Protein AF-A0A368N9T2-F1 (afdb_monomer_lite)

Sequence (100 aa):
MSSDRVPIARLEAALPAPPGAWERHDDGSAIQYRLPGADGPWVAAKLTVRPDRLGDAAVRIDRIAGCRQTGTTRHEDAADAVDALTAELHAVLAAADRES

pLDDT: mean 80.29, std 12.02, range [41.56, 92.94]

Foldseek 3Di:
DPLQQCQPVNLVVLADDQPDQWDWDDPNFWIKTFACDPDDPWTQKMWIWGGDPPASQKIKIFIDGTPDTPDIDIDNHSVVVRVVVVVVSVVSVVVVVVVD

Organism: NCBI:txid1126245

Structure (mmCIF, N/CA/C/O backbone):
data_AF-A0A368N9T2-F1
#
_entry.id   AF-A0A368N9T2-F1
#
loop_
_atom_site.group_PDB
_atom_site.id
_atom_site.type_symbol
_atom_site.label_atom_id
_atom_site.label_alt_id
_atom_site.label_comp_id
_atom_site.label_asym_id
_atom_site.label_entity_id
_atom_site.label_seq_id
_atom_site.pdbx_PDB_ins_code
_atom_site.Cartn_x
_atom_site.Cartn_y
_atom_site.Cartn_z
_atom_site.occupancy
_atom_site.B_iso_or_equiv
_atom_site.auth_seq_id
_atom_site.auth_comp_id
_atom_site.auth_asym_id
_atom_site.auth_atom_id
_atom_site.pdbx_PDB_model_num
ATOM 1 N N . MET A 1 1 ? 25.937 -7.480 -19.552 1.00 41.56 1 MET A N 1
ATOM 2 C CA . MET A 1 1 ? 24.537 -7.563 -19.090 1.00 41.56 1 MET A CA 1
ATOM 3 C C . MET A 1 1 ? 24.230 -6.233 -18.437 1.00 41.56 1 MET A C 1
ATOM 5 O O . MET A 1 1 ? 24.766 -5.965 -17.371 1.00 41.56 1 MET A O 1
ATOM 9 N N . SER A 1 2 ? 23.516 -5.353 -19.136 1.00 44.22 2 SER A N 1
ATOM 10 C CA . SER A 1 2 ? 23.037 -4.101 -18.548 1.00 44.22 2 SER A CA 1
ATOM 11 C C . SER A 1 2 ? 21.948 -4.468 -17.546 1.00 44.22 2 SER A C 1
ATOM 13 O O . SER A 1 2 ? 20.926 -5.013 -17.946 1.00 44.22 2 SER A O 1
ATOM 15 N N . SER A 1 3 ? 22.222 -4.284 -16.257 1.00 46.88 3 SER A N 1
ATOM 16 C CA . SER A 1 3 ? 21.244 -4.474 -15.184 1.00 46.88 3 SER A CA 1
ATOM 17 C C . SER A 1 3 ? 20.240 -3.327 -15.238 1.00 46.88 3 SER A C 1
ATOM 19 O O . SER A 1 3 ? 20.543 -2.233 -14.756 1.00 46.88 3 SER A O 1
ATOM 21 N N . ASP A 1 4 ? 19.088 -3.547 -15.868 1.00 55.09 4 ASP A N 1
ATOM 22 C CA . ASP A 1 4 ? 17.997 -2.569 -15.915 1.00 55.09 4 ASP A CA 1
ATOM 23 C C . ASP A 1 4 ? 17.133 -2.722 -14.660 1.00 55.09 4 ASP A C 1
ATOM 25 O O . ASP A 1 4 ? 15.963 -3.089 -14.722 1.00 55.09 4 ASP A O 1
ATOM 29 N N . ARG A 1 5 ? 17.735 -2.437 -13.494 1.00 61.03 5 ARG A N 1
ATOM 30 C CA . ARG A 1 5 ? 16.996 -2.354 -12.228 1.00 61.03 5 ARG A CA 1
ATOM 31 C C . ARG A 1 5 ? 15.750 -1.516 -12.461 1.00 61.03 5 ARG A C 1
ATOM 33 O O . ARG A 1 5 ? 15.898 -0.391 -12.938 1.00 61.03 5 ARG A O 1
ATOM 40 N N . VAL A 1 6 ? 14.574 -2.013 -12.063 1.00 66.38 6 VAL A N 1
ATOM 41 C CA . VAL A 1 6 ? 13.322 -1.253 -12.183 1.00 66.38 6 VAL A CA 1
ATOM 42 C C . VAL A 1 6 ? 13.537 0.132 -11.564 1.00 66.38 6 VAL A C 1
ATOM 44 O O . VAL A 1 6 ? 13.730 0.240 -10.345 1.00 66.38 6 VAL A O 1
ATOM 47 N N . PRO A 1 7 ? 13.557 1.203 -12.379 1.00 73.31 7 PRO A N 1
ATOM 48 C CA . PRO A 1 7 ? 13.803 2.530 -11.854 1.00 73.31 7 PRO A CA 1
ATOM 49 C C . PRO A 1 7 ? 12.595 2.956 -11.025 1.00 73.31 7 PRO A C 1
ATOM 51 O O . PRO A 1 7 ? 11.456 2.606 -11.344 1.00 73.31 7 PRO A O 1
ATOM 54 N N . ILE A 1 8 ? 12.830 3.761 -9.987 1.00 74.75 8 ILE A N 1
ATOM 55 C CA . ILE A 1 8 ? 11.757 4.269 -9.120 1.00 74.75 8 ILE A CA 1
ATOM 56 C C . ILE A 1 8 ? 10.634 4.925 -9.922 1.00 74.75 8 ILE A C 1
ATOM 58 O O . ILE A 1 8 ? 9.476 4.652 -9.646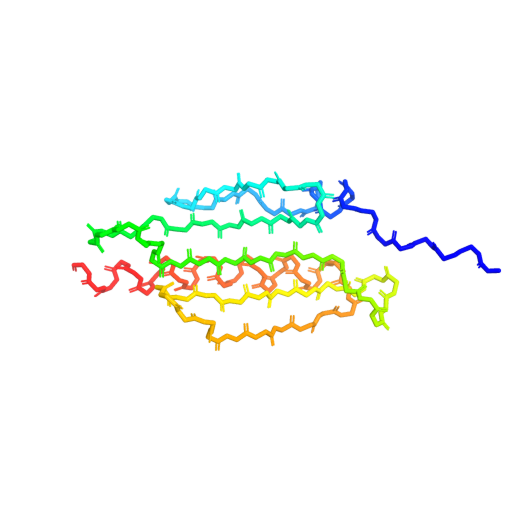 1.00 74.75 8 ILE A O 1
ATOM 62 N N . ALA A 1 9 ? 10.961 5.681 -10.972 1.00 75.56 9 ALA A N 1
ATOM 63 C CA . ALA A 1 9 ? 9.970 6.305 -11.849 1.00 75.56 9 ALA A CA 1
ATOM 64 C C . ALA A 1 9 ? 9.040 5.291 -12.548 1.00 75.56 9 ALA A C 1
ATOM 66 O O . ALA A 1 9 ? 7.860 5.560 -12.749 1.00 75.56 9 ALA A O 1
ATOM 67 N N . ARG A 1 10 ? 9.544 4.101 -12.900 1.00 78.12 10 ARG A N 1
ATOM 68 C CA . ARG A 1 10 ? 8.725 3.039 -13.507 1.00 78.12 10 ARG A CA 1
ATOM 69 C C . ARG A 1 10 ? 7.816 2.379 -12.477 1.00 78.12 10 ARG A C 1
ATOM 71 O O . ARG A 1 10 ? 6.683 2.041 -12.800 1.00 78.12 10 ARG A O 1
ATOM 78 N N . LEU A 1 11 ? 8.312 2.198 -11.255 1.00 79.12 11 LEU A N 1
ATOM 79 C CA . LEU A 1 11 ? 7.512 1.692 -10.145 1.00 79.12 11 LEU A CA 1
ATOM 80 C C . LEU A 1 11 ? 6.408 2.698 -9.786 1.00 79.12 11 LEU A C 1
ATOM 82 O O . LEU A 1 11 ? 5.247 2.330 -9.716 1.00 79.12 11 LEU A O 1
ATOM 86 N N . GLU A 1 12 ? 6.756 3.975 -9.656 1.00 83.31 12 GLU A N 1
ATOM 87 C CA . GLU A 1 12 ? 5.846 5.097 -9.416 1.00 83.31 12 GLU A CA 1
ATOM 88 C C . GLU A 1 12 ? 4.694 5.110 -10.439 1.00 83.31 12 GLU A C 1
ATOM 90 O O . GLU A 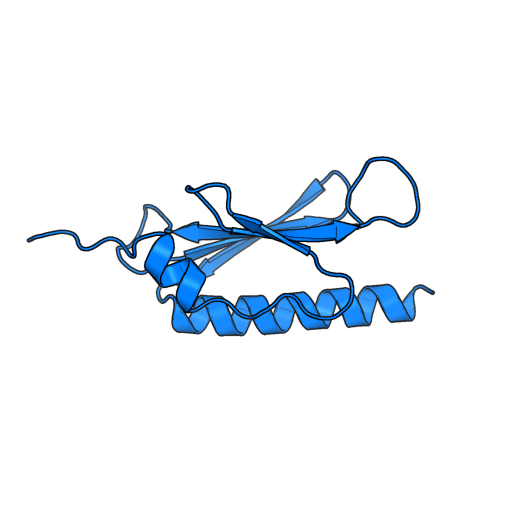1 12 ? 3.528 5.054 -10.045 1.00 83.31 12 GLU A O 1
ATOM 95 N N . ALA A 1 13 ? 4.998 5.028 -11.735 1.00 85.31 13 ALA A N 1
ATOM 96 C CA . ALA A 1 13 ? 3.981 4.983 -12.785 1.00 85.31 13 ALA A CA 1
ATOM 97 C C . ALA A 1 13 ? 3.065 3.739 -12.737 1.00 85.31 13 ALA A C 1
ATOM 99 O O . ALA A 1 13 ? 1.934 3.797 -13.216 1.00 85.31 13 ALA A O 1
ATOM 100 N N . ALA A 1 14 ? 3.539 2.614 -12.192 1.00 86.50 14 ALA A N 1
ATOM 101 C CA . ALA A 1 14 ? 2.772 1.369 -12.094 1.00 86.50 14 ALA A CA 1
ATOM 102 C C . ALA A 1 14 ? 1.924 1.273 -10.814 1.00 86.50 14 ALA A C 1
ATOM 104 O O . ALA A 1 14 ? 0.971 0.496 -10.757 1.00 86.50 14 ALA A O 1
ATOM 105 N N . LEU A 1 15 ? 2.284 2.027 -9.776 1.00 88.06 15 LEU A N 1
ATOM 106 C CA . LEU A 1 15 ? 1.651 1.945 -8.467 1.00 88.06 15 LEU A CA 1
ATOM 107 C C . LEU A 1 15 ? 0.272 2.620 -8.448 1.00 88.06 15 LEU A C 1
ATOM 109 O O . LEU A 1 15 ? 0.098 3.687 -9.046 1.00 88.06 15 LEU A O 1
ATOM 113 N N . PRO A 1 16 ? -0.694 2.061 -7.698 1.00 89.25 16 PRO A N 1
ATOM 114 C CA . PRO A 1 16 ? -2.057 2.568 -7.665 1.00 89.25 16 PRO A CA 1
ATOM 115 C C . PRO A 1 16 ? -2.120 3.961 -7.027 1.00 89.25 16 PRO A C 1
ATOM 117 O O . PRO A 1 16 ? -1.270 4.354 -6.215 1.00 89.25 16 PRO A O 1
ATOM 120 N N . ALA A 1 17 ? -3.167 4.715 -7.355 1.00 90.56 17 ALA A N 1
ATOM 121 C CA . ALA A 1 17 ? -3.521 5.895 -6.575 1.00 90.56 17 ALA A CA 1
ATOM 122 C C . ALA A 1 17 ? -3.851 5.477 -5.125 1.00 90.56 17 ALA A C 1
ATOM 124 O O . ALA A 1 17 ? -4.374 4.379 -4.914 1.00 90.56 17 ALA A O 1
ATOM 125 N N . PRO A 1 18 ? -3.534 6.306 -4.116 1.00 91.06 18 PRO A N 1
ATOM 126 C CA . PRO A 1 18 ? -3.858 5.975 -2.736 1.00 91.06 18 PRO A CA 1
ATOM 127 C C . PRO A 1 18 ? -5.387 5.923 -2.537 1.00 91.06 18 PRO A C 1
ATOM 129 O O . PRO A 1 18 ? -6.079 6.868 -2.924 1.00 91.06 18 PRO A O 1
ATOM 132 N N . PRO A 1 19 ? -5.940 4.840 -1.963 1.00 90.31 19 PRO A N 1
ATOM 133 C CA . PRO A 1 19 ? -7.373 4.742 -1.715 1.00 90.31 19 PRO A CA 1
ATOM 134 C C . PRO A 1 19 ? -7.776 5.463 -0.422 1.00 90.31 19 PRO A C 1
ATOM 136 O O . PRO A 1 19 ? -7.057 5.431 0.573 1.00 90.31 19 PRO A O 1
ATOM 139 N N . GLY A 1 20 ? -8.974 6.049 -0.391 1.00 89.00 20 GLY A N 1
ATOM 140 C CA . GLY A 1 20 ? -9.561 6.605 0.833 1.00 89.00 20 GLY A CA 1
ATOM 141 C C . GLY A 1 20 ? -8.678 7.659 1.510 1.00 89.00 20 GLY A C 1
ATOM 142 O O . GLY A 1 20 ? -8.284 8.634 0.879 1.00 89.00 20 GLY A O 1
ATOM 143 N N . ALA A 1 21 ? -8.391 7.457 2.798 1.00 88.81 21 ALA A N 1
ATOM 144 C CA . ALA A 1 21 ? -7.580 8.364 3.614 1.00 88.81 21 ALA A CA 1
ATOM 145 C C . ALA A 1 21 ? -6.061 8.134 3.490 1.00 88.81 21 ALA A C 1
ATOM 147 O O . ALA A 1 21 ? -5.289 8.757 4.216 1.00 88.81 21 ALA A O 1
ATOM 148 N N . TRP A 1 22 ? -5.615 7.225 2.618 1.00 92.19 22 TRP A N 1
ATOM 149 C CA . TRP A 1 22 ? -4.188 7.050 2.377 1.00 92.19 22 TRP A CA 1
ATOM 150 C C . TRP A 1 22 ? -3.600 8.268 1.657 1.00 92.19 22 TRP A C 1
ATOM 152 O O . TRP A 1 22 ? -4.184 8.818 0.728 1.00 92.19 22 TRP A O 1
ATOM 162 N N . GLU A 1 23 ? -2.381 8.629 2.032 1.00 91.62 23 GLU A N 1
ATOM 163 C CA . GLU A 1 23 ? -1.566 9.643 1.373 1.00 91.62 23 GLU A CA 1
ATOM 164 C C . GLU A 1 23 ? -0.346 8.975 0.740 1.00 91.62 23 GLU A C 1
ATOM 166 O O . GLU A 1 23 ? 0.326 8.157 1.372 1.00 91.62 23 GLU A O 1
ATOM 171 N N . ARG A 1 24 ? -0.047 9.305 -0.520 1.00 92.81 24 ARG A N 1
ATOM 172 C CA . ARG A 1 24 ? 1.117 8.778 -1.243 1.00 92.81 24 ARG A CA 1
ATOM 173 C C . ARG A 1 24 ? 2.228 9.822 -1.281 1.00 92.81 24 ARG A C 1
ATOM 175 O O . ARG A 1 24 ? 2.006 10.955 -1.695 1.00 92.81 24 ARG A O 1
ATOM 182 N N . HIS A 1 25 ? 3.435 9.410 -0.912 1.00 90.38 25 HIS A N 1
ATOM 183 C CA . HIS A 1 25 ? 4.637 10.236 -0.910 1.00 90.38 25 HIS A CA 1
ATOM 184 C C . HIS A 1 25 ? 5.757 9.543 -1.681 1.00 90.38 25 HIS A C 1
ATOM 186 O O . HIS A 1 25 ? 6.047 8.374 -1.430 1.00 90.38 25 HIS A O 1
ATOM 192 N N . ASP A 1 26 ? 6.414 10.272 -2.574 1.00 88.69 26 ASP A N 1
ATOM 193 C CA . ASP A 1 26 ? 7.668 9.853 -3.198 1.00 88.69 26 ASP A CA 1
ATOM 194 C C . ASP A 1 26 ? 8.852 10.502 -2.471 1.00 88.69 26 ASP A C 1
ATOM 196 O O . ASP A 1 26 ? 8.835 11.698 -2.186 1.00 88.69 26 ASP A O 1
ATOM 200 N N . ASP A 1 27 ? 9.864 9.698 -2.150 1.00 83.81 27 ASP A N 1
ATOM 201 C CA . ASP A 1 27 ? 11.133 10.145 -1.555 1.00 83.81 27 ASP A CA 1
ATOM 202 C C . ASP A 1 27 ? 12.300 10.003 -2.559 1.00 83.81 27 ASP A C 1
ATOM 204 O O . ASP A 1 27 ? 13.472 10.047 -2.193 1.00 83.81 27 ASP A O 1
ATOM 208 N N . GLY A 1 28 ? 12.008 9.721 -3.835 1.00 79.31 28 GLY A N 1
ATOM 209 C CA . GLY A 1 28 ? 12.986 9.456 -4.896 1.00 79.31 28 GLY A CA 1
ATOM 210 C C . GLY A 1 28 ? 13.700 8.101 -4.793 1.00 79.31 28 GLY A C 1
ATOM 211 O O . GLY A 1 28 ? 14.249 7.608 -5.779 1.00 79.31 28 GLY A O 1
ATOM 212 N N . SER A 1 29 ? 13.682 7.464 -3.619 1.00 82.56 29 SER A N 1
ATOM 213 C CA . SER A 1 29 ? 14.256 6.133 -3.370 1.00 82.56 29 SER A CA 1
ATOM 214 C C . SER A 1 29 ? 13.215 5.060 -3.027 1.00 82.56 29 SER A C 1
ATOM 216 O O . SER A 1 29 ? 13.511 3.862 -3.082 1.00 82.56 29 SER A O 1
ATOM 218 N N . ALA A 1 30 ? 12.005 5.486 -2.666 1.00 87.94 30 ALA A N 1
ATOM 219 C CA . ALA A 1 30 ? 10.878 4.648 -2.293 1.00 87.94 30 ALA A CA 1
ATOM 220 C C . ALA A 1 30 ? 9.576 5.452 -2.397 1.00 87.94 30 ALA A C 1
ATOM 222 O O . ALA A 1 30 ? 9.564 6.659 -2.152 1.00 87.94 30 ALA A O 1
ATOM 223 N N . ILE A 1 31 ? 8.478 4.750 -2.657 1.00 91.19 31 ILE A N 1
ATOM 224 C CA . ILE A 1 31 ? 7.122 5.284 -2.562 1.00 91.19 31 ILE A CA 1
ATOM 225 C C . ILE A 1 31 ? 6.526 4.852 -1.226 1.00 91.19 31 ILE A C 1
ATOM 227 O O . ILE A 1 31 ? 6.617 3.692 -0.838 1.00 91.19 31 ILE A O 1
ATOM 231 N N . GLN A 1 32 ? 5.926 5.779 -0.495 1.00 92.50 32 GLN A N 1
ATOM 232 C CA . GLN A 1 32 ? 5.338 5.545 0.817 1.00 92.50 32 GLN A CA 1
ATOM 233 C C . GLN A 1 32 ? 3.855 5.877 0.782 1.00 92.50 32 GLN A C 1
ATOM 235 O O . GLN A 1 32 ? 3.481 7.004 0.479 1.00 92.50 32 GLN A O 1
ATOM 240 N N . TYR A 1 33 ? 3.026 4.921 1.169 1.00 92.94 33 TYR A N 1
ATOM 241 C CA . TYR A 1 33 ? 1.626 5.145 1.491 1.00 92.94 33 TYR A CA 1
ATOM 242 C C . TYR A 1 33 ? 1.524 5.316 2.997 1.00 92.94 33 TYR A C 1
ATOM 244 O O . TYR A 1 33 ? 2.048 4.486 3.741 1.00 92.94 33 TYR A O 1
ATOM 252 N N . ARG A 1 34 ? 0.899 6.395 3.459 1.00 91.12 34 ARG A N 1
ATOM 253 C CA . ARG A 1 34 ? 0.718 6.714 4.877 1.00 91.12 34 ARG A CA 1
ATOM 254 C C . ARG A 1 34 ? -0.764 6.876 5.171 1.00 91.12 34 ARG A C 1
ATOM 256 O O . ARG A 1 34 ? -1.450 7.589 4.456 1.00 91.12 34 ARG A O 1
ATOM 263 N N . LEU A 1 35 ? -1.240 6.199 6.203 1.00 89.62 35 LEU A N 1
ATOM 264 C CA . LEU A 1 35 ? -2.579 6.373 6.739 1.00 89.62 35 LEU A CA 1
ATOM 265 C C . LEU A 1 35 ? -2.438 7.184 8.032 1.00 89.62 35 LEU A C 1
ATOM 267 O O . LEU A 1 35 ? -1.769 6.702 8.957 1.00 89.62 35 LEU A O 1
ATOM 271 N N . PRO A 1 36 ? -2.990 8.404 8.114 1.00 85.25 36 PRO A N 1
ATOM 272 C CA . PRO A 1 36 ? -2.895 9.220 9.318 1.00 85.25 36 PRO A CA 1
ATOM 273 C C . PRO A 1 36 ? -3.551 8.511 10.511 1.00 85.25 36 PRO A C 1
ATOM 275 O O . PRO A 1 36 ? -4.565 7.831 10.370 1.00 85.25 36 PRO A O 1
ATOM 278 N N . GLY A 1 37 ? -2.926 8.623 11.685 1.00 76.75 37 GLY A N 1
ATOM 279 C CA . GLY A 1 37 ? -3.480 8.118 12.94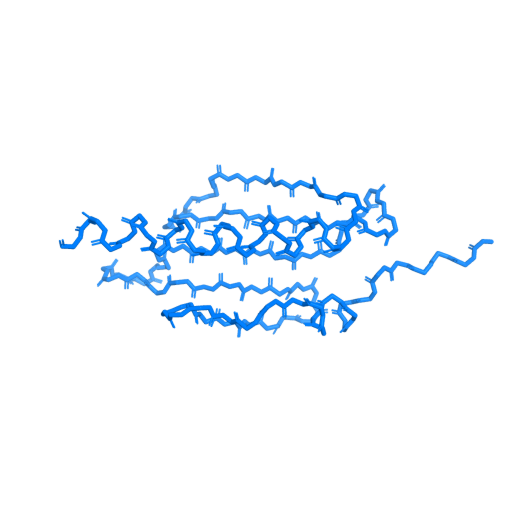0 1.00 76.75 37 GLY A CA 1
ATOM 280 C C . GLY A 1 37 ? -4.506 9.081 13.527 1.00 76.75 37 GLY A C 1
ATOM 281 O O . GLY A 1 37 ? -4.350 10.292 13.399 1.00 76.75 37 GLY A O 1
ATOM 282 N N . ALA A 1 38 ? -5.537 8.543 14.182 1.00 66.62 38 ALA A N 1
ATOM 283 C CA . ALA A 1 38 ? -6.531 9.350 14.891 1.00 66.62 38 ALA A CA 1
ATOM 284 C C . ALA A 1 38 ? -5.976 9.967 16.192 1.00 66.62 38 ALA A C 1
ATOM 286 O O . ALA A 1 38 ? -6.414 11.042 16.591 1.00 66.62 38 ALA A O 1
ATOM 287 N N . ASP A 1 39 ? -4.975 9.330 16.814 1.00 59.59 39 ASP A N 1
ATOM 288 C CA . ASP A 1 39 ? -4.445 9.714 18.126 1.00 59.59 39 ASP A CA 1
ATOM 289 C C . ASP A 1 39 ? -2.905 9.801 18.116 1.00 59.59 39 ASP A C 1
ATOM 291 O O . ASP A 1 39 ? -2.187 8.797 18.130 1.00 59.59 39 ASP A O 1
ATOM 295 N N . GLY A 1 40 ? -2.381 11.030 18.104 1.00 60.03 40 GLY A N 1
ATOM 296 C CA . GLY A 1 40 ? -0.958 11.330 18.293 1.00 60.03 40 GLY A CA 1
ATOM 297 C C . GLY A 1 40 ? -0.142 11.581 17.012 1.00 60.03 40 GLY A C 1
ATOM 298 O O . GLY A 1 40 ? -0.668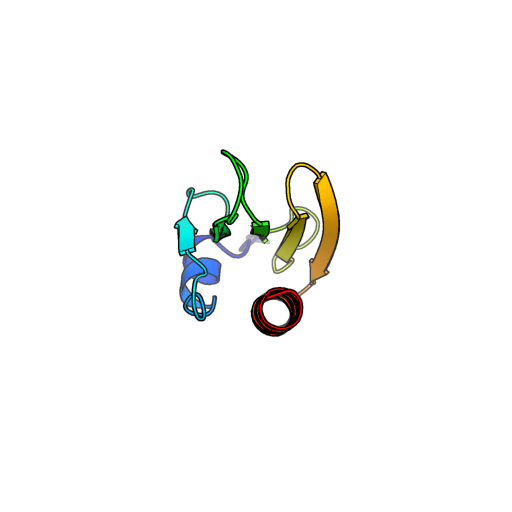 11.574 15.905 1.00 60.03 40 GLY A O 1
ATOM 299 N N . PRO A 1 41 ? 1.179 11.828 17.139 1.00 66.38 41 PRO A N 1
ATOM 300 C CA . PRO A 1 41 ? 2.050 12.212 16.017 1.00 66.38 41 PRO A CA 1
ATOM 301 C C . PRO A 1 41 ? 2.402 11.047 15.072 1.00 66.38 41 PRO A C 1
ATOM 303 O O . PRO A 1 41 ? 3.266 11.187 14.206 1.00 66.38 41 PRO A O 1
ATOM 306 N N . TRP A 1 42 ? 1.788 9.880 15.266 1.00 70.44 42 TRP A N 1
ATOM 307 C CA . TRP A 1 42 ? 2.134 8.642 14.581 1.00 70.44 42 TRP A CA 1
ATOM 308 C C . TRP A 1 42 ? 1.084 8.293 13.527 1.00 70.44 42 TRP A C 1
ATOM 310 O O . TRP A 1 42 ? -0.106 8.537 13.694 1.00 70.44 42 TRP A O 1
ATOM 320 N N . VAL A 1 43 ? 1.535 7.688 12.430 1.00 77.62 43 VAL A N 1
ATOM 321 C CA . VAL A 1 43 ? 0.651 7.151 11.387 1.00 77.62 43 VAL A CA 1
ATOM 322 C C . VAL A 1 43 ? -0.070 5.903 11.903 1.00 77.62 43 VAL A C 1
ATOM 324 O O . VAL A 1 43 ? 0.556 5.062 12.549 1.00 77.62 43 VAL A O 1
ATOM 327 N N . ALA A 1 44 ? -1.359 5.746 11.588 1.00 84.88 44 ALA A N 1
ATOM 328 C CA . ALA A 1 44 ? -2.093 4.504 11.842 1.00 84.88 44 ALA A CA 1
ATOM 329 C C . ALA A 1 44 ? -1.408 3.336 11.127 1.00 84.88 44 ALA A C 1
ATOM 331 O O . ALA A 1 44 ? -1.137 2.294 11.725 1.00 84.88 44 ALA A O 1
ATOM 332 N N . ALA A 1 45 ? -1.051 3.550 9.860 1.00 87.56 45 ALA A N 1
ATOM 333 C CA . ALA A 1 45 ? -0.320 2.584 9.063 1.00 87.56 45 ALA A CA 1
ATOM 334 C C . ALA A 1 45 ? 0.595 3.263 8.040 1.00 87.56 45 ALA A C 1
ATOM 336 O O . ALA A 1 45 ? 0.380 4.399 7.621 1.00 87.56 45 ALA A O 1
ATOM 337 N N . LYS A 1 46 ? 1.635 2.551 7.615 1.00 90.19 46 LYS A N 1
ATOM 338 C CA . LYS A 1 46 ? 2.501 2.954 6.511 1.00 90.19 46 LYS A CA 1
ATOM 339 C C . LYS A 1 46 ? 2.954 1.739 5.714 1.00 90.19 46 LYS A C 1
ATOM 341 O O . LYS A 1 46 ? 3.449 0.774 6.295 1.00 90.19 46 LYS A O 1
ATOM 346 N N . LEU A 1 47 ? 2.834 1.828 4.394 1.00 90.56 47 LEU A N 1
ATOM 347 C CA . LEU A 1 47 ? 3.376 0.862 3.444 1.00 90.56 47 LEU A CA 1
ATOM 348 C C . LEU A 1 47 ? 4.475 1.539 2.628 1.00 90.56 47 LEU A C 1
ATOM 350 O O . LEU A 1 47 ? 4.220 2.511 1.922 1.00 90.56 47 LEU A O 1
ATOM 354 N N . THR A 1 48 ? 5.703 1.043 2.733 1.00 90.94 48 THR A N 1
ATOM 355 C CA . THR A 1 48 ? 6.836 1.546 1.948 1.00 90.94 48 THR A CA 1
ATOM 356 C C . THR A 1 48 ? 7.160 0.562 0.841 1.00 90.94 48 THR A C 1
ATOM 358 O O . THR A 1 48 ? 7.497 -0.584 1.123 1.00 90.94 48 THR A O 1
ATOM 361 N N . VAL A 1 49 ? 7.121 1.030 -0.399 1.00 89.56 49 VAL A N 1
ATOM 362 C CA . VAL A 1 49 ? 7.377 0.271 -1.618 1.00 89.56 49 VAL A CA 1
ATOM 363 C C . VAL A 1 49 ? 8.681 0.753 -2.235 1.00 89.56 49 VAL A C 1
ATOM 365 O O . VAL A 1 49 ? 8.863 1.946 -2.477 1.00 89.56 49 VAL A O 1
ATOM 368 N N . ARG A 1 50 ? 9.612 -0.162 -2.494 1.00 88.25 50 ARG A N 1
ATOM 369 C CA . ARG A 1 50 ? 10.896 0.176 -3.121 1.00 88.25 50 ARG A CA 1
ATOM 370 C C . ARG A 1 50 ? 11.452 -0.975 -3.953 1.00 88.25 50 ARG A C 1
ATOM 372 O O . ARG A 1 50 ? 11.187 -2.127 -3.607 1.00 88.25 50 ARG A O 1
ATOM 379 N N . PRO A 1 51 ? 12.276 -0.686 -4.973 1.00 82.38 51 PRO A N 1
ATOM 380 C CA . PRO A 1 51 ? 13.084 -1.685 -5.649 1.00 82.38 51 PRO A CA 1
ATOM 381 C C . PRO A 1 51 ? 13.968 -2.397 -4.624 1.00 82.38 51 PRO A C 1
ATOM 383 O O . PRO A 1 51 ? 14.659 -1.761 -3.818 1.00 82.38 51 PRO A O 1
ATOM 386 N N . ASP A 1 52 ? 13.917 -3.720 -4.623 1.00 78.75 52 ASP A N 1
ATOM 387 C CA . ASP A 1 52 ? 14.772 -4.551 -3.795 1.00 78.75 52 ASP A CA 1
ATOM 388 C C . ASP A 1 52 ? 16.146 -4.721 -4.469 1.00 78.75 52 ASP A C 1
ATOM 390 O O . ASP A 1 52 ? 16.337 -4.478 -5.659 1.00 78.75 52 ASP A O 1
ATOM 394 N N . ARG A 1 53 ? 17.158 -5.072 -3.674 1.00 69.50 53 ARG A N 1
ATOM 395 C CA . ARG A 1 53 ? 18.537 -5.237 -4.157 1.00 69.50 53 ARG A CA 1
ATOM 396 C C . ARG A 1 53 ? 18.838 -6.675 -4.578 1.00 69.50 53 ARG A C 1
ATOM 398 O O . ARG A 1 53 ? 19.897 -6.911 -5.149 1.00 69.50 53 ARG A O 1
ATOM 405 N N . LEU A 1 54 ? 17.952 -7.618 -4.252 1.00 60.03 54 LEU A N 1
ATOM 406 C CA . LEU A 1 54 ? 18.126 -9.054 -4.482 1.00 60.03 54 LEU A CA 1
ATOM 407 C C . LEU A 1 54 ? 17.695 -9.507 -5.885 1.00 60.03 54 LEU A C 1
ATOM 409 O O . LEU A 1 54 ? 18.062 -10.606 -6.290 1.00 60.03 54 LEU A O 1
ATOM 413 N N . GLY A 1 55 ? 16.957 -8.681 -6.627 1.00 59.19 55 GLY A N 1
ATOM 414 C CA . GLY A 1 55 ? 16.496 -8.991 -7.978 1.00 59.19 55 GLY A CA 1
ATOM 415 C C . GLY A 1 55 ? 16.205 -7.725 -8.777 1.00 59.19 55 GLY A C 1
ATOM 416 O O . GLY A 1 55 ? 15.912 -6.678 -8.208 1.00 59.19 55 GLY A O 1
ATOM 417 N N . ASP A 1 56 ? 16.311 -7.822 -10.099 1.00 60.81 56 ASP A N 1
ATOM 418 C CA . ASP A 1 56 ? 16.247 -6.680 -11.024 1.00 60.81 56 ASP A CA 1
ATOM 419 C C . ASP A 1 56 ? 14.837 -6.057 -11.104 1.00 60.81 56 ASP A C 1
ATOM 421 O O . ASP A 1 56 ? 14.697 -4.835 -11.173 1.00 60.81 56 ASP A O 1
ATOM 425 N N . ALA A 1 57 ? 13.803 -6.899 -10.984 1.00 62.22 57 ALA A N 1
ATOM 426 C CA . ALA A 1 57 ? 12.390 -6.523 -10.888 1.00 62.22 57 ALA A CA 1
ATOM 427 C C . ALA A 1 57 ? 11.809 -6.671 -9.475 1.00 62.22 57 ALA A C 1
ATOM 429 O O . ALA A 1 57 ? 10.624 -6.402 -9.259 1.00 62.22 57 ALA A O 1
ATOM 430 N N . ALA A 1 58 ? 12.646 -7.063 -8.510 1.00 71.69 58 ALA A N 1
ATOM 431 C CA . ALA A 1 58 ? 12.173 -7.363 -7.179 1.00 71.69 58 ALA A CA 1
ATOM 432 C C . ALA A 1 58 ? 11.719 -6.082 -6.471 1.00 71.69 58 ALA A C 1
ATOM 434 O O . ALA A 1 58 ? 12.400 -5.057 -6.500 1.00 71.69 58 ALA A O 1
ATOM 435 N N . VAL A 1 59 ? 10.577 -6.146 -5.800 1.00 79.88 59 VAL A N 1
ATOM 436 C CA . VAL A 1 59 ? 9.994 -5.043 -5.040 1.00 79.88 59 VAL A CA 1
ATOM 437 C C . VAL A 1 59 ? 9.796 -5.488 -3.604 1.00 79.88 59 VAL A C 1
ATOM 439 O O . VAL A 1 59 ? 9.349 -6.597 -3.314 1.00 79.88 59 VAL A O 1
ATOM 442 N N . ARG A 1 60 ? 10.127 -4.598 -2.677 1.00 86.31 60 ARG A N 1
ATOM 443 C CA . ARG A 1 60 ? 9.944 -4.804 -1.248 1.00 86.31 60 ARG A CA 1
ATOM 444 C C . ARG A 1 60 ? 8.851 -3.892 -0.726 1.00 86.31 60 ARG A C 1
ATOM 446 O O . ARG A 1 60 ? 8.907 -2.683 -0.947 1.00 86.31 60 ARG A O 1
ATOM 453 N N . ILE A 1 61 ? 7.926 -4.483 0.023 1.00 86.44 61 ILE A N 1
ATOM 454 C CA . ILE A 1 61 ? 6.861 -3.791 0.743 1.00 86.44 61 ILE A CA 1
ATOM 455 C C . ILE A 1 61 ? 7.128 -3.942 2.240 1.00 86.44 61 ILE A C 1
ATOM 457 O O . ILE A 1 61 ? 7.058 -5.041 2.792 1.00 86.44 61 ILE A O 1
ATOM 461 N N . ASP A 1 62 ? 7.469 -2.840 2.901 1.00 85.50 62 ASP A N 1
ATOM 462 C CA . ASP A 1 62 ? 7.615 -2.774 4.354 1.00 85.50 62 ASP A CA 1
ATOM 463 C C . ASP A 1 62 ? 6.316 -2.242 4.974 1.00 85.50 62 ASP A C 1
ATOM 465 O O . ASP A 1 62 ? 5.841 -1.170 4.597 1.00 85.50 62 ASP A O 1
ATOM 469 N N . ARG A 1 63 ? 5.754 -2.988 5.932 1.00 86.12 63 ARG A N 1
ATOM 470 C CA . ARG A 1 63 ? 4.494 -2.671 6.614 1.00 86.12 63 ARG A CA 1
ATOM 471 C C . ARG A 1 63 ? 4.769 -2.173 8.017 1.00 86.12 63 ARG A C 1
ATOM 473 O O . ARG A 1 63 ? 5.524 -2.790 8.772 1.00 86.12 63 ARG A O 1
ATOM 480 N N . ILE A 1 64 ? 4.157 -1.055 8.362 1.00 82.38 64 ILE A N 1
ATOM 481 C CA . ILE A 1 64 ? 4.273 -0.412 9.665 1.00 82.38 64 ILE A CA 1
ATOM 482 C C . ILE A 1 64 ? 2.861 -0.093 10.139 1.00 82.38 64 ILE A C 1
ATOM 484 O O . ILE A 1 64 ? 2.067 0.435 9.367 1.00 82.38 64 ILE A O 1
ATOM 488 N N . ALA A 1 65 ? 2.564 -0.402 11.396 1.00 80.06 65 ALA A N 1
ATOM 489 C CA . ALA A 1 65 ? 1.340 0.012 12.071 1.00 80.06 65 ALA A CA 1
ATOM 490 C C . ALA A 1 65 ? 1.735 0.715 13.374 1.00 80.06 65 ALA A C 1
ATOM 492 O O . ALA A 1 65 ? 2.512 0.169 14.169 1.00 80.06 65 ALA A O 1
ATOM 493 N N . GLY A 1 66 ? 1.279 1.954 13.558 1.00 77.06 66 GLY A N 1
ATOM 494 C CA . GLY A 1 66 ? 1.766 2.821 14.632 1.00 77.06 66 GLY A CA 1
ATOM 495 C C . GLY A 1 66 ? 3.293 2.986 14.608 1.00 77.06 66 GLY A C 1
ATOM 496 O O . GLY A 1 66 ? 3.900 3.271 13.573 1.00 77.06 66 GLY A O 1
ATOM 497 N N . CYS A 1 67 ? 3.939 2.768 15.758 1.00 73.31 67 CYS A N 1
ATOM 498 C CA . CYS A 1 67 ? 5.392 2.918 15.921 1.00 73.31 67 CYS A CA 1
ATOM 499 C C . CYS A 1 67 ? 6.210 1.681 15.512 1.00 73.31 67 CYS A C 1
ATOM 501 O O . CYS A 1 67 ? 7.435 1.695 15.651 1.00 73.31 67 CYS A O 1
ATOM 503 N N . ARG A 1 68 ? 5.573 0.583 15.076 1.00 76.44 68 ARG A N 1
ATOM 504 C CA . ARG A 1 68 ? 6.251 -0.710 14.900 1.00 76.44 68 ARG A CA 1
ATOM 505 C C . ARG A 1 68 ? 6.157 -1.225 13.469 1.00 76.44 68 ARG A C 1
ATOM 507 O O . ARG A 1 68 ? 5.102 -1.201 12.844 1.00 76.44 68 ARG A O 1
ATOM 514 N N . GLN A 1 69 ? 7.271 -1.764 12.978 1.00 82.19 69 GLN A N 1
ATOM 515 C CA . GLN A 1 69 ? 7.280 -2.553 11.752 1.00 82.19 69 GLN A CA 1
ATOM 516 C C . GLN A 1 69 ? 6.589 -3.900 11.995 1.00 82.19 69 GLN A C 1
ATOM 518 O O . GLN A 1 69 ? 7.004 -4.669 12.862 1.00 82.19 69 GLN A O 1
ATOM 523 N N . THR A 1 70 ? 5.533 -4.168 11.234 1.00 83.50 70 THR A N 1
ATOM 524 C CA . THR A 1 70 ? 4.682 -5.357 11.371 1.00 83.50 70 THR A CA 1
ATOM 525 C C . THR A 1 70 ? 5.025 -6.445 10.365 1.00 83.50 70 THR A C 1
ATOM 527 O O . THR A 1 70 ? 4.736 -7.612 10.612 1.00 83.50 70 THR A O 1
ATOM 530 N N . GLY A 1 71 ? 5.689 -6.101 9.261 1.00 86.06 71 GLY A N 1
ATOM 531 C CA . GLY A 1 71 ? 6.096 -7.090 8.275 1.00 86.06 71 GLY A CA 1
ATOM 532 C C . GLY A 1 71 ? 6.943 -6.525 7.146 1.00 86.06 71 GLY A C 1
ATOM 533 O O . GLY A 1 71 ? 7.035 -5.315 6.936 1.00 86.06 71 GLY A O 1
ATOM 534 N N . THR A 1 72 ? 7.551 -7.439 6.399 1.00 87.44 72 THR A N 1
ATOM 535 C CA . THR A 1 72 ? 8.197 -7.158 5.119 1.00 87.44 72 THR A CA 1
ATOM 536 C C . THR A 1 72 ? 7.846 -8.284 4.169 1.00 87.44 72 THR A C 1
ATOM 538 O O . THR A 1 72 ? 8.074 -9.450 4.490 1.00 87.44 72 THR A O 1
ATOM 541 N N . THR A 1 73 ? 7.362 -7.933 2.986 1.00 87.44 73 THR A N 1
ATOM 542 C CA . THR A 1 73 ? 7.154 -8.885 1.895 1.00 87.44 73 THR A CA 1
ATOM 543 C C . THR A 1 73 ? 8.014 -8.478 0.714 1.00 87.44 73 THR A C 1
ATOM 545 O O . THR A 1 73 ? 8.281 -7.294 0.499 1.00 87.44 73 THR A O 1
ATOM 548 N N . ARG A 1 74 ? 8.525 -9.481 0.007 1.00 87.62 74 ARG A N 1
ATOM 549 C CA . ARG A 1 74 ? 9.305 -9.304 -1.210 1.00 87.62 74 ARG A CA 1
ATOM 550 C C . ARG A 1 74 ? 8.563 -9.985 -2.341 1.00 87.62 74 ARG A C 1
ATOM 552 O O . ARG A 1 74 ? 8.074 -11.094 -2.156 1.00 87.62 74 ARG A O 1
ATOM 559 N N . HIS A 1 75 ? 8.545 -9.311 -3.470 1.00 85.69 75 HIS A N 1
ATOM 560 C CA . HIS A 1 75 ? 7.932 -9.746 -4.709 1.00 85.69 75 HIS A CA 1
ATOM 561 C C . HIS A 1 75 ? 9.028 -9.742 -5.763 1.00 85.69 75 HIS A C 1
ATOM 563 O O . HIS A 1 75 ? 9.875 -8.850 -5.747 1.00 85.69 75 HIS A O 1
ATOM 569 N N . GLU A 1 76 ? 9.061 -10.747 -6.626 1.00 82.06 76 GLU A N 1
ATOM 570 C CA . GLU A 1 76 ? 10.058 -10.852 -7.696 1.00 82.06 76 GLU A CA 1
ATOM 571 C C . GLU A 1 76 ? 9.716 -9.980 -8.913 1.00 82.06 76 GLU A C 1
ATOM 573 O O . GLU A 1 76 ? 10.626 -9.579 -9.637 1.00 82.06 76 GLU A O 1
ATOM 578 N N . ASP A 1 77 ? 8.443 -9.589 -9.043 1.00 81.75 77 ASP A N 1
ATOM 579 C CA . ASP A 1 77 ? 7.913 -8.752 -10.115 1.00 81.75 77 ASP A CA 1
ATOM 580 C C . ASP A 1 77 ? 7.143 -7.535 -9.585 1.00 81.75 77 ASP A C 1
ATOM 582 O O . ASP A 1 77 ? 6.411 -7.598 -8.593 1.00 81.75 77 ASP A O 1
ATOM 586 N N . ALA A 1 78 ? 7.228 -6.421 -10.318 1.00 81.69 78 ALA A N 1
ATOM 587 C CA . ALA A 1 78 ? 6.500 -5.197 -9.983 1.00 81.69 78 ALA A CA 1
ATOM 588 C C . ALA A 1 78 ? 4.972 -5.358 -10.070 1.00 81.69 78 ALA A C 1
ATOM 590 O O . ALA A 1 78 ? 4.258 -4.727 -9.299 1.00 81.69 78 ALA A O 1
ATOM 591 N N . ALA A 1 79 ? 4.466 -6.195 -10.980 1.00 84.56 79 ALA A N 1
ATOM 592 C CA . ALA A 1 79 ? 3.027 -6.429 -11.117 1.00 84.56 79 ALA A CA 1
ATOM 593 C C . ALA A 1 79 ? 2.445 -7.143 -9.885 1.00 84.56 79 ALA A C 1
ATOM 595 O O . ALA A 1 79 ? 1.432 -6.705 -9.346 1.00 84.56 79 ALA A O 1
ATOM 596 N N . ASP A 1 80 ? 3.132 -8.181 -9.403 1.00 86.44 80 ASP A N 1
ATOM 597 C CA . ASP A 1 80 ? 2.755 -8.914 -8.189 1.00 86.44 80 ASP A CA 1
ATOM 598 C C . ASP A 1 80 ? 2.820 -8.003 -6.953 1.00 86.44 80 ASP A C 1
ATOM 600 O O . ASP A 1 80 ? 1.915 -7.982 -6.121 1.00 86.44 80 ASP A O 1
ATOM 604 N N . ALA A 1 81 ? 3.839 -7.140 -6.889 1.00 87.31 81 ALA A N 1
ATOM 605 C CA . ALA A 1 81 ? 3.946 -6.133 -5.840 1.00 87.31 81 ALA A CA 1
ATOM 606 C C . ALA A 1 81 ? 2.803 -5.106 -5.865 1.00 87.31 81 ALA A C 1
ATOM 608 O O . ALA A 1 81 ? 2.348 -4.675 -4.808 1.00 87.31 81 ALA A O 1
ATOM 609 N N . VAL A 1 82 ? 2.350 -4.689 -7.051 1.00 89.19 82 VAL A N 1
ATOM 610 C CA . VAL A 1 82 ? 1.227 -3.752 -7.210 1.00 89.19 82 VAL A CA 1
ATOM 611 C C . VAL A 1 82 ? -0.083 -4.388 -6.750 1.00 89.19 82 VAL A C 1
ATOM 613 O O . VAL A 1 82 ? -0.845 -3.734 -6.033 1.00 89.19 82 VAL A O 1
ATOM 616 N N . ASP A 1 83 ? -0.333 -5.646 -7.112 1.00 90.00 83 ASP A N 1
ATOM 617 C CA . ASP A 1 83 ? -1.518 -6.386 -6.669 1.00 90.00 83 ASP A CA 1
ATOM 618 C C . ASP A 1 83 ? -1.520 -6.554 -5.143 1.00 90.00 83 ASP A C 1
ATOM 620 O O . ASP A 1 83 ? -2.454 -6.116 -4.463 1.00 90.00 83 ASP A O 1
ATOM 624 N N . ALA A 1 84 ? -0.407 -7.044 -4.587 1.00 89.69 84 ALA A N 1
ATOM 625 C CA . ALA A 1 84 ? -0.242 -7.221 -3.149 1.00 89.69 84 ALA A CA 1
ATOM 626 C C . ALA A 1 84 ? -0.378 -5.900 -2.380 1.00 89.69 84 ALA A C 1
ATOM 628 O O . ALA A 1 84 ? -1.066 -5.837 -1.361 1.00 89.69 84 ALA A O 1
ATOM 629 N N . LEU A 1 85 ? 0.233 -4.818 -2.870 1.00 90.56 85 LEU A N 1
ATOM 630 C CA . LEU A 1 85 ? 0.086 -3.495 -2.271 1.00 90.56 85 LEU A CA 1
ATOM 631 C C . LEU A 1 85 ? -1.370 -3.033 -2.278 1.00 90.56 85 LEU A C 1
ATOM 633 O O . LEU A 1 85 ? -1.851 -2.523 -1.268 1.00 90.56 85 LEU A O 1
ATOM 637 N N . THR A 1 86 ? -2.059 -3.188 -3.408 1.00 91.81 86 THR A N 1
ATOM 638 C CA . THR A 1 86 ? -3.461 -2.782 -3.550 1.00 91.81 86 THR A CA 1
ATOM 639 C C . THR A 1 86 ? -4.327 -3.539 -2.548 1.00 91.81 86 THR A C 1
ATOM 641 O O . THR A 1 86 ? -5.074 -2.919 -1.790 1.00 91.81 86 THR A O 1
ATOM 644 N N . ALA A 1 87 ? -4.169 -4.862 -2.474 1.00 90.00 87 ALA A N 1
ATOM 645 C CA . ALA A 1 87 ? -4.879 -5.701 -1.517 1.00 90.00 87 ALA A CA 1
ATOM 646 C C . ALA A 1 87 ? -4.630 -5.258 -0.064 1.00 90.00 87 ALA A C 1
ATOM 648 O O . ALA A 1 87 ? -5.580 -5.117 0.707 1.00 90.00 87 ALA A O 1
ATOM 649 N N . GLU A 1 88 ? -3.380 -4.967 0.302 1.00 89.81 88 GLU A N 1
ATOM 650 C CA . GLU A 1 88 ? -3.022 -4.522 1.654 1.00 89.81 88 GLU A CA 1
ATOM 651 C C . GLU A 1 88 ? -3.588 -3.132 1.988 1.00 89.81 88 GLU A C 1
ATOM 653 O O . GLU A 1 88 ? -4.118 -2.939 3.082 1.00 89.81 88 GLU A O 1
ATOM 658 N N . LEU A 1 89 ? -3.541 -2.169 1.058 1.00 90.44 89 LEU A N 1
ATOM 65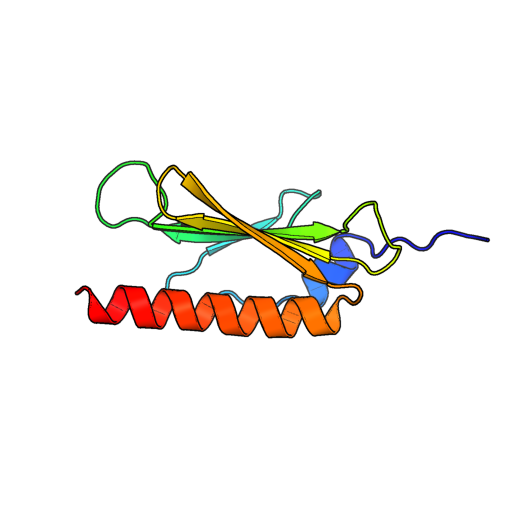9 C CA . LEU A 1 89 ? -4.120 -0.833 1.256 1.00 90.44 89 LEU A CA 1
ATOM 660 C C . LEU A 1 89 ? -5.617 -0.917 1.580 1.00 90.44 89 LEU A C 1
ATOM 662 O O . LEU A 1 89 ? -6.089 -0.266 2.518 1.00 90.44 89 LEU A O 1
ATOM 666 N N . HIS A 1 90 ? -6.351 -1.742 0.830 1.00 90.94 90 HIS A N 1
ATOM 667 C CA . HIS A 1 90 ? -7.774 -1.984 1.059 1.00 90.94 90 HIS A CA 1
ATOM 668 C C . HIS A 1 90 ? -8.034 -2.775 2.344 1.00 90.94 90 HIS A C 1
ATOM 670 O O . HIS A 1 90 ? -8.961 -2.439 3.080 1.00 90.94 90 HIS A O 1
ATOM 676 N N . ALA A 1 91 ? -7.218 -3.786 2.648 1.00 88.25 91 ALA A N 1
ATOM 677 C CA . ALA A 1 91 ? -7.359 -4.582 3.864 1.00 88.25 91 ALA A CA 1
ATOM 678 C C . ALA A 1 91 ? -7.168 -3.735 5.130 1.00 88.25 91 ALA A C 1
ATOM 680 O O . ALA A 1 91 ? -7.946 -3.863 6.073 1.00 88.25 91 ALA A O 1
ATOM 681 N N . VAL A 1 92 ? -6.178 -2.836 5.138 1.00 87.00 92 VAL A N 1
ATOM 682 C CA . VAL A 1 92 ? -5.936 -1.925 6.265 1.00 87.00 92 VAL A CA 1
ATOM 683 C C . VAL A 1 92 ? -7.080 -0.927 6.428 1.00 87.00 92 VAL A C 1
ATOM 685 O O . VAL A 1 92 ? -7.521 -0.719 7.552 1.00 87.00 92 VAL A O 1
ATOM 688 N N . LEU A 1 93 ? -7.601 -0.345 5.340 1.00 85.50 93 LEU A N 1
ATOM 689 C CA . LEU A 1 93 ? -8.780 0.528 5.426 1.00 85.50 93 LEU A CA 1
ATOM 690 C C . LEU A 1 93 ? -9.991 -0.219 5.986 1.00 85.50 93 LEU A C 1
ATOM 692 O O . LEU A 1 93 ? -10.658 0.284 6.882 1.00 85.50 93 LEU A O 1
ATOM 696 N N . ALA A 1 94 ? -10.250 -1.431 5.492 1.00 86.06 94 ALA A N 1
ATOM 697 C CA . ALA A 1 94 ? -11.357 -2.254 5.964 1.00 86.06 94 ALA A CA 1
ATOM 698 C C . ALA A 1 94 ? -11.192 -2.680 7.432 1.00 86.06 94 ALA A C 1
ATOM 700 O O . ALA A 1 94 ? -12.184 -2.896 8.122 1.00 86.06 94 ALA A O 1
ATOM 701 N N . ALA A 1 95 ? -9.958 -2.833 7.915 1.00 81.44 95 ALA A N 1
ATOM 702 C CA . ALA A 1 95 ? -9.687 -3.077 9.327 1.00 81.44 95 ALA A CA 1
ATOM 703 C C . ALA A 1 95 ? -9.909 -1.812 10.169 1.00 81.44 95 ALA A C 1
ATOM 705 O O . ALA A 1 95 ? -10.567 -1.896 11.198 1.00 81.44 95 ALA A O 1
ATOM 706 N N . ALA A 1 96 ? -9.425 -0.655 9.706 1.00 75.69 96 ALA A N 1
ATOM 707 C CA . ALA A 1 96 ? -9.582 0.624 10.396 1.00 75.69 96 ALA A CA 1
ATOM 708 C C . ALA A 1 96 ? -11.053 1.063 10.511 1.00 75.69 96 ALA A C 1
ATOM 710 O O . ALA A 1 96 ? -11.445 1.593 11.543 1.00 75.69 96 ALA A O 1
ATOM 711 N N . ASP A 1 97 ? -11.871 0.800 9.488 1.00 71.81 97 ASP A N 1
ATOM 712 C CA . ASP A 1 97 ? 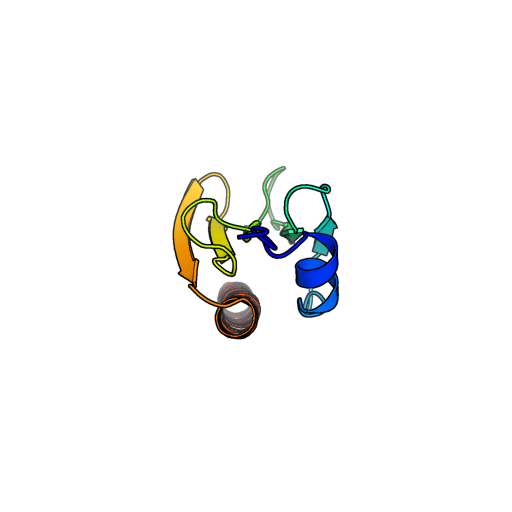-13.313 1.096 9.490 1.00 71.81 97 ASP A CA 1
ATOM 713 C C . ASP A 1 97 ? -14.087 0.255 10.520 1.00 71.81 97 ASP A C 1
ATOM 715 O O . ASP A 1 97 ? -14.998 0.753 11.170 1.00 71.81 97 ASP A O 1
ATOM 719 N N . ARG A 1 98 ? -13.686 -1.007 10.739 1.00 65.81 98 ARG A N 1
ATOM 720 C CA . ARG A 1 98 ? -14.323 -1.887 11.738 1.00 65.81 98 ARG A CA 1
ATOM 721 C C . ARG A 1 98 ? -14.003 -1.531 13.186 1.00 65.81 98 ARG A C 1
ATOM 723 O O . ARG A 1 98 ? -14.687 -2.023 14.080 1.00 65.81 98 ARG A O 1
ATOM 730 N N . GLU A 1 99 ? -12.948 -0.760 13.414 1.00 55.62 99 GLU A N 1
ATOM 731 C CA . GLU A 1 99 ? -12.528 -0.337 14.753 1.00 55.62 99 GLU A CA 1
ATOM 732 C C . GLU A 1 99 ? -13.180 1.002 15.160 1.00 55.62 99 GLU A C 1
ATOM 734 O O . GLU A 1 99 ? -12.928 1.480 16.268 1.00 55.62 99 GLU A O 1
ATOM 739 N N . SER A 1 100 ? -14.002 1.600 14.280 1.00 48.16 100 SER A N 1
ATOM 740 C CA . SER A 1 100 ? -14.678 2.891 14.477 1.00 48.16 100 SER A CA 1
ATOM 741 C C . SER A 1 100 ? -16.139 2.786 14.912 1.00 48.16 100 SER A C 1
ATOM 743 O O . SER A 1 100 ? -16.801 1.754 14.667 1.00 48.16 100 SER A O 1
#

Radius of gyration: 13.85 Å; chains: 1; bounding box: 39×23×37 Å

Secondary structure (DSSP, 8-state):
-------HHHHHHHSPPPPTT-EEEE-SS-EEEEEE-SSSSSEEEEEEEEE-SSSSS-EEEEEEETTEEEEEEEESSHHHHHHHHHHHHHHHHHHHHHT-